Protein AF-A0A1I2VMR0-F1 (afdb_monomer)

Radius of gyration: 22.78 Å; Cα contacts (8 Å, |Δi|>4): 125; chains: 1; bounding box: 64×38×48 Å

pLDDT: mean 82.54, std 17.23, range [44.88, 97.69]

Organism: NCBI:txid68239

Solvent-accessible surface area (backbone atoms only — not comparable to full-atom values): 6053 Å² total; per-residue (Å²): 131,86,74,70,47,68,48,78,46,39,20,27,83,86,70,42,77,52,59,86,83,58,46,55,48,98,90,56,49,51,69,41,87,92,54,91,37,73,51,33,17,34,20,37,35,71,74,72,84,50,67,54,70,83,22,81,41,66,68,58,22,51,48,54,40,49,51,51,44,52,52,51,56,57,68,71,41,79,70,84,77,81,70,78,63,67,64,63,63,72,69,69,75,85,89,88,135

Structure (mmCIF, N/CA/C/O backbone):
data_AF-A0A1I2VMR0-F1
#
_entry.id   AF-A0A1I2VMR0-F1
#
loop_
_atom_site.group_PDB
_atom_site.id
_atom_site.type_symbol
_atom_site.label_atom_id
_atom_site.label_alt_id
_atom_site.label_comp_id
_atom_site.label_asym_id
_atom_site.label_entity_id
_atom_site.label_seq_id
_atom_site.pdbx_PDB_ins_code
_atom_site.Cartn_x
_atom_site.Cartn_y
_atom_site.Cartn_z
_atom_site.occupancy
_atom_site.B_iso_or_equiv
_atom_site.auth_seq_id
_atom_site.auth_comp_id
_atom_site.auth_asym_id
_atom_site.auth_atom_id
_atom_site.pdbx_PDB_model_num
ATOM 1 N N . MET A 1 1 ? 3.985 -0.768 -24.219 1.00 55.50 1 MET A N 1
ATOM 2 C CA . MET A 1 1 ? 4.735 -0.854 -22.949 1.00 55.50 1 MET A CA 1
ATOM 3 C C . MET A 1 1 ? 3.731 -0.974 -21.815 1.00 55.50 1 MET A C 1
ATOM 5 O O . MET A 1 1 ? 2.815 -0.148 -21.765 1.00 55.50 1 MET A O 1
ATOM 9 N N . PRO A 1 2 ? 3.818 -2.009 -20.968 1.00 64.56 2 PRO A N 1
ATOM 10 C CA . PRO A 1 2 ? 2.960 -2.108 -19.796 1.00 64.56 2 PRO A CA 1
ATOM 11 C C . PRO A 1 2 ? 3.213 -0.892 -18.899 1.00 64.56 2 PRO A C 1
ATOM 13 O O . PRO A 1 2 ? 4.340 -0.568 -18.539 1.00 64.56 2 PRO A O 1
ATOM 16 N N . ARG A 1 3 ? 2.156 -0.155 -18.558 1.00 80.19 3 ARG A N 1
ATOM 17 C CA . ARG A 1 3 ? 2.282 0.974 -17.633 1.00 80.19 3 ARG A CA 1
ATOM 18 C C . ARG A 1 3 ? 2.556 0.423 -16.235 1.00 80.19 3 ARG A C 1
ATOM 20 O O . ARG A 1 3 ? 1.643 -0.120 -15.621 1.00 80.19 3 ARG A O 1
ATOM 27 N N . HIS A 1 4 ? 3.781 0.598 -15.733 1.00 89.62 4 HIS A N 1
ATOM 28 C CA . HIS A 1 4 ? 4.169 0.268 -14.356 1.00 89.62 4 HIS A CA 1
ATOM 29 C C . HIS A 1 4 ? 3.563 1.274 -13.362 1.00 89.62 4 HIS A C 1
ATOM 31 O O . HIS A 1 4 ? 4.205 2.249 -12.946 1.00 89.62 4 HIS A O 1
ATOM 37 N N . SER A 1 5 ? 2.306 1.054 -12.978 1.00 92.62 5 SER A N 1
ATOM 38 C CA . SER A 1 5 ? 1.672 1.754 -11.863 1.00 92.62 5 SER A CA 1
ATOM 39 C C . SER A 1 5 ? 1.995 1.028 -10.558 1.00 92.62 5 SER A C 1
ATOM 41 O O . SER A 1 5 ? 2.151 -0.192 -10.526 1.00 92.62 5 SER A O 1
ATOM 43 N N . ILE A 1 6 ? 2.172 1.801 -9.487 1.00 95.31 6 ILE A N 1
ATOM 44 C CA . ILE A 1 6 ? 2.492 1.279 -8.156 1.00 95.31 6 ILE A CA 1
ATOM 45 C C . ILE A 1 6 ? 1.313 1.570 -7.246 1.00 95.31 6 ILE A C 1
ATOM 47 O O . ILE A 1 6 ? 0.919 2.732 -7.122 1.00 95.31 6 ILE A O 1
ATOM 51 N N . THR A 1 7 ? 0.827 0.538 -6.569 1.00 96.12 7 THR A N 1
ATOM 52 C CA . THR A 1 7 ? -0.176 0.649 -5.512 1.00 96.12 7 THR A CA 1
ATOM 53 C C . THR A 1 7 ? 0.490 0.347 -4.180 1.00 96.12 7 THR A C 1
ATOM 55 O O . THR A 1 7 ? 1.214 -0.636 -4.061 1.00 96.12 7 THR A O 1
ATOM 58 N N . VAL A 1 8 ? 0.271 1.199 -3.177 1.00 96.38 8 VAL A N 1
ATOM 59 C CA . VAL A 1 8 ? 0.766 0.968 -1.815 1.00 96.38 8 VAL A CA 1
ATOM 60 C C . VAL A 1 8 ? -0.406 0.604 -0.928 1.00 96.38 8 VAL A C 1
ATOM 62 O O . VAL A 1 8 ? -1.266 1.444 -0.658 1.00 96.38 8 VAL A O 1
ATOM 65 N N . THR A 1 9 ? -0.405 -0.631 -0.450 1.00 96.38 9 THR A N 1
ATOM 66 C CA . THR A 1 9 ? -1.450 -1.178 0.409 1.00 96.38 9 THR A CA 1
ATOM 67 C C . THR A 1 9 ? -0.962 -1.185 1.850 1.00 96.38 9 THR A C 1
ATOM 69 O O . THR A 1 9 ? 0.145 -1.640 2.147 1.00 96.38 9 THR A O 1
ATOM 72 N N . ALA A 1 10 ? -1.776 -0.643 2.753 1.00 95.12 10 ALA A N 1
ATOM 73 C CA . ALA A 1 10 ? -1.520 -0.688 4.185 1.00 95.12 10 ALA A CA 1
ATOM 74 C C . ALA A 1 10 ? -2.194 -1.922 4.790 1.00 95.12 10 ALA A C 1
ATOM 76 O O . ALA A 1 10 ? -3.302 -2.271 4.393 1.00 95.12 10 ALA A O 1
ATOM 77 N N . TYR A 1 11 ? -1.548 -2.544 5.767 1.00 95.69 11 TYR A N 1
ATOM 78 C CA . TYR A 1 11 ? -2.043 -3.739 6.442 1.00 95.69 11 TYR A CA 1
ATOM 79 C C . TYR A 1 11 ? -2.065 -3.545 7.952 1.00 95.69 11 TYR A C 1
ATOM 81 O O . TYR A 1 11 ? -1.197 -2.881 8.528 1.00 95.69 11 TYR A O 1
ATOM 89 N N . HIS A 1 12 ? -3.058 -4.150 8.586 1.00 94.69 12 HIS A N 1
ATOM 90 C CA . HIS A 1 12 ? -3.155 -4.317 10.028 1.00 94.69 12 HIS A CA 1
ATOM 91 C C . HIS A 1 12 ? -2.198 -5.415 10.526 1.00 94.69 12 HIS A C 1
ATOM 93 O O . HIS A 1 12 ? -1.596 -6.153 9.742 1.00 94.69 12 HIS A O 1
ATOM 99 N N . SER A 1 13 ? -2.045 -5.534 11.846 1.00 93.00 13 SER A N 1
ATOM 100 C CA . SER A 1 13 ? -1.203 -6.567 12.475 1.00 93.00 13 SER A CA 1
ATOM 101 C C . SER A 1 13 ? -1.701 -7.992 12.220 1.00 93.00 13 SER A C 1
ATOM 103 O O . SER A 1 13 ? -0.897 -8.910 12.135 1.00 93.00 13 SER A O 1
ATOM 105 N N . ASN A 1 14 ? -3.010 -8.171 12.038 1.00 92.75 14 ASN A N 1
ATOM 106 C CA . ASN A 1 14 ? -3.638 -9.440 11.661 1.00 92.75 14 ASN A CA 1
ATOM 107 C C . ASN A 1 14 ? -3.584 -9.713 10.143 1.00 92.75 14 ASN A C 1
ATOM 109 O O . ASN A 1 14 ? -4.358 -10.524 9.642 1.00 92.75 14 ASN A O 1
ATOM 113 N N . ASN A 1 15 ? -2.723 -9.009 9.400 1.00 92.00 15 ASN A N 1
ATOM 114 C CA . ASN A 1 15 ? -2.554 -9.153 7.953 1.00 92.00 15 ASN A CA 1
ATOM 115 C C . ASN A 1 15 ? -3.783 -8.808 7.091 1.00 92.00 15 ASN A C 1
ATOM 117 O O . ASN A 1 15 ? -3.770 -9.059 5.886 1.00 92.00 15 ASN A O 1
ATOM 121 N N . THR A 1 16 ? -4.809 -8.173 7.658 1.00 94.50 16 THR A N 1
ATOM 122 C CA . THR A 1 16 ? -5.934 -7.641 6.874 1.00 94.50 16 THR A CA 1
ATOM 123 C C . THR A 1 16 ? -5.575 -6.296 6.246 1.00 94.50 16 THR A C 1
ATOM 125 O O . THR A 1 16 ? -4.781 -5.530 6.798 1.00 94.50 16 THR A O 1
ATOM 128 N N . VAL A 1 17 ? -6.127 -6.013 5.064 1.00 94.50 17 VAL A N 1
ATOM 129 C CA . VAL A 1 17 ? -5.924 -4.728 4.383 1.00 94.50 17 VAL A CA 1
ATOM 130 C C . VAL A 1 17 ? -6.611 -3.629 5.184 1.00 94.50 17 VAL A C 1
ATOM 132 O O . VAL A 1 17 ? -7.776 -3.765 5.539 1.00 94.50 17 VAL A O 1
ATOM 135 N N . CYS A 1 18 ? -5.892 -2.537 5.434 1.00 92.44 18 CYS A N 1
ATOM 136 C CA . CYS A 1 18 ? -6.450 -1.320 6.003 1.00 92.44 18 CYS A CA 1
ATOM 137 C C . CYS A 1 18 ? -7.127 -0.511 4.882 1.00 92.44 18 CYS A C 1
ATOM 139 O O . CYS A 1 18 ? -6.422 -0.049 3.975 1.00 92.44 18 CYS A O 1
ATOM 141 N N . PRO A 1 19 ? -8.463 -0.346 4.914 1.00 90.19 19 PRO A N 1
ATOM 142 C CA . PRO A 1 19 ? -9.212 0.410 3.917 1.00 90.19 19 PRO A CA 1
ATOM 143 C C . PRO A 1 19 ? -8.720 1.851 3.790 1.00 90.19 19 PRO A C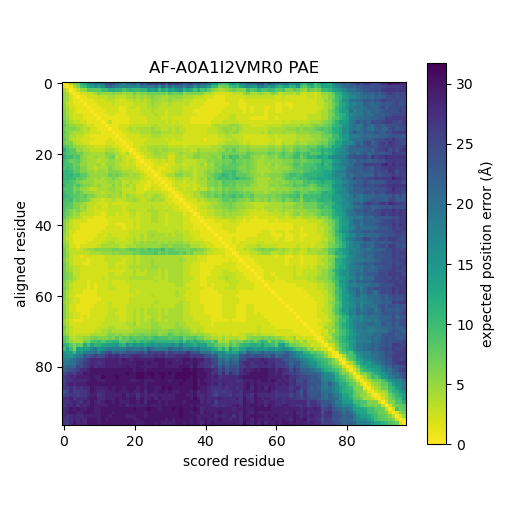 1
ATOM 145 O O . PRO A 1 19 ? -8.313 2.483 4.767 1.00 90.19 19 PRO A O 1
ATOM 148 N N . SER A 1 20 ? -8.817 2.412 2.584 1.00 85.38 20 SER A N 1
ATOM 149 C CA . SER A 1 20 ? -8.500 3.826 2.344 1.00 85.38 20 SER A CA 1
ATOM 150 C C . SER A 1 20 ? -9.454 4.785 3.055 1.00 85.38 20 SER A C 1
ATOM 152 O O . SER A 1 20 ? -9.079 5.927 3.307 1.00 85.38 20 SER A O 1
ATOM 154 N N . GLU A 1 21 ? -10.661 4.326 3.387 1.00 86.50 21 GLU A N 1
ATOM 155 C CA . GLU A 1 21 ? -11.671 5.094 4.125 1.00 86.50 21 GLU A CA 1
ATOM 156 C C . GLU A 1 21 ? -11.300 5.295 5.599 1.00 86.50 21 GLU A C 1
ATOM 158 O O . GLU A 1 21 ? -11.822 6.205 6.244 1.00 86.50 21 GLU A O 1
ATOM 163 N N . HIS A 1 22 ? -10.371 4.496 6.140 1.00 87.31 22 HIS A N 1
ATOM 164 C CA . HIS A 1 22 ? -9.887 4.700 7.498 1.00 87.31 22 HIS A CA 1
ATOM 165 C C . HIS A 1 22 ? -9.157 6.039 7.604 1.00 87.31 22 HIS A C 1
ATOM 167 O O . HIS A 1 22 ? -8.058 6.238 7.066 1.00 87.31 22 HIS A O 1
ATOM 173 N N . GLN A 1 23 ? -9.747 6.954 8.365 1.00 88.38 23 GLN A N 1
ATOM 174 C CA . GLN A 1 23 ? -9.122 8.229 8.661 1.00 88.38 23 GLN A CA 1
ATOM 175 C C . GLN A 1 23 ? -8.012 8.032 9.686 1.00 88.38 23 GLN A C 1
ATOM 177 O O . GLN A 1 23 ? -8.115 7.239 10.624 1.00 88.38 23 GLN A O 1
ATOM 182 N N . HIS A 1 24 ? -6.923 8.764 9.491 1.00 88.44 24 HIS A N 1
ATOM 183 C CA . HIS A 1 24 ? -5.784 8.740 10.389 1.00 88.44 24 HIS A CA 1
ATOM 184 C C . HIS A 1 24 ? -5.343 10.168 10.687 1.00 88.44 24 HIS A C 1
ATOM 186 O O . HIS A 1 24 ? -5.388 11.037 9.815 1.00 88.44 24 HIS A O 1
ATOM 192 N N . THR A 1 25 ? -4.847 10.398 11.897 1.00 88.31 25 THR A N 1
ATOM 193 C CA . THR A 1 25 ? -4.166 11.648 12.235 1.00 88.31 25 THR A CA 1
ATOM 194 C C . THR A 1 25 ? -2.888 11.809 11.409 1.00 88.31 25 THR A C 1
ATOM 196 O O . THR A 1 25 ? -2.353 10.854 10.834 1.00 88.31 25 THR A O 1
ATOM 199 N N . ARG A 1 26 ? -2.307 13.015 11.431 1.00 84.12 26 ARG A N 1
ATOM 200 C CA . ARG A 1 26 ? -0.990 13.279 10.828 1.00 84.12 26 ARG A CA 1
ATOM 201 C C . ARG A 1 26 ? 0.128 12.415 11.435 1.00 84.12 26 ARG A C 1
ATOM 203 O O . ARG A 1 26 ? 1.063 12.059 10.729 1.00 84.12 26 ARG A O 1
ATOM 210 N N . SER A 1 27 ? 0.003 12.033 12.711 1.00 81.75 27 SER A N 1
ATOM 211 C CA . SER A 1 27 ? 0.903 11.088 13.395 1.00 81.75 27 SER A CA 1
ATOM 212 C C . SER A 1 27 ? 0.604 9.615 13.085 1.00 81.75 27 SER A C 1
ATOM 214 O O . SER A 1 27 ? 1.312 8.729 13.552 1.00 81.75 27 SER A O 1
ATOM 216 N N . GLY A 1 28 ? -0.425 9.338 12.284 1.00 80.94 28 GLY A N 1
ATOM 217 C CA . GLY A 1 28 ? -0.774 8.004 11.815 1.00 80.94 28 GLY A CA 1
ATOM 218 C C . GLY A 1 28 ? -1.658 7.193 12.757 1.00 80.94 28 GLY A C 1
ATOM 219 O O . GLY A 1 28 ? -1.883 6.019 12.459 1.00 80.94 28 GLY A O 1
ATOM 220 N N . LYS A 1 29 ? -2.183 7.797 13.832 1.00 86.06 29 LYS A N 1
ATOM 221 C CA . LYS A 1 29 ? -3.158 7.153 14.722 1.00 86.06 29 LYS A CA 1
ATOM 222 C C . LYS A 1 29 ? -4.505 7.009 14.005 1.00 86.06 29 LYS A C 1
ATOM 224 O O . LYS A 1 29 ? -4.915 7.966 13.348 1.00 86.06 29 LYS A O 1
ATOM 229 N N . PRO A 1 30 ? -5.175 5.852 14.097 1.00 90.94 30 PRO A N 1
ATOM 230 C CA . PRO A 1 30 ? -6.491 5.670 13.499 1.00 90.94 30 PRO A CA 1
ATOM 231 C C . PRO A 1 30 ? -7.538 6.530 14.216 1.00 90.94 30 PRO A C 1
ATOM 233 O O . PRO A 1 30 ? -7.476 6.699 15.432 1.00 90.94 30 PRO A O 1
ATOM 236 N N . LEU A 1 31 ? -8.476 7.078 13.447 1.00 90.44 31 LEU A N 1
ATOM 237 C CA . LEU A 1 31 ? -9.641 7.824 13.943 1.00 90.44 31 LEU A CA 1
ATOM 238 C C . LEU A 1 31 ? -10.946 7.032 13.795 1.00 90.44 31 LEU A C 1
ATOM 240 O O . LEU A 1 31 ? -11.962 7.402 14.368 1.00 90.44 31 LEU A O 1
ATOM 244 N N . THR A 1 32 ? -10.920 5.948 13.023 1.00 90.00 32 THR A N 1
ATOM 245 C CA . THR A 1 32 ? -12.053 5.041 12.841 1.00 90.00 32 THR A CA 1
ATOM 246 C C . THR A 1 32 ? -12.164 4.092 14.033 1.00 90.00 32 THR A C 1
ATOM 248 O O . THR A 1 32 ? -11.181 3.436 14.389 1.00 90.00 32 THR A O 1
ATOM 251 N N . GLU A 1 33 ? -13.353 3.986 14.628 1.00 88.19 33 GLU A N 1
ATOM 252 C CA . GLU A 1 33 ? -13.615 3.012 15.692 1.00 88.19 33 GLU A CA 1
ATOM 253 C C . GLU A 1 33 ? -13.364 1.576 15.206 1.00 88.19 33 GLU A C 1
ATOM 255 O O . GLU A 1 33 ? -13.639 1.228 14.060 1.00 88.19 33 GLU A O 1
ATOM 260 N N . GLY A 1 34 ? -12.771 0.743 16.065 1.00 86.75 34 GLY A N 1
ATOM 261 C CA . GLY A 1 34 ? -12.403 -0.637 15.724 1.00 86.75 34 GLY A CA 1
ATOM 262 C C . GLY A 1 34 ? -11.154 -0.789 14.841 1.00 86.75 34 GLY A C 1
ATOM 263 O O . GLY A 1 34 ? -10.671 -1.906 14.655 1.00 86.75 34 GLY A O 1
ATOM 264 N N . CYS A 1 35 ? -10.566 0.300 14.335 1.00 89.81 35 CYS A N 1
ATOM 265 C CA . CYS A 1 35 ? -9.321 0.233 13.575 1.00 89.81 35 CYS A CA 1
ATOM 266 C C . CYS A 1 35 ? -8.108 0.090 14.509 1.00 89.81 35 CYS A C 1
ATOM 268 O O . CYS A 1 35 ? -7.779 0.988 15.282 1.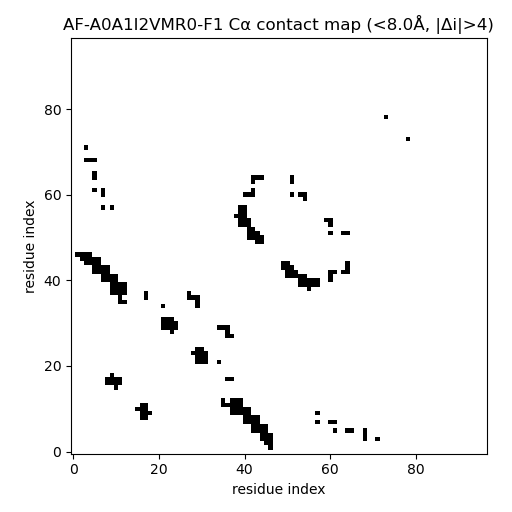00 89.81 35 CYS A O 1
ATOM 270 N N . THR A 1 36 ? -7.373 -1.017 14.380 1.00 89.88 36 THR A N 1
ATOM 271 C CA . THR A 1 36 ? -6.161 -1.304 15.177 1.00 89.88 36 THR A CA 1
ATOM 272 C C . THR A 1 36 ? -4.923 -0.528 14.716 1.00 89.88 36 THR A C 1
ATOM 274 O O . THR A 1 36 ? -3.858 -0.610 15.328 1.00 89.88 36 THR A O 1
ATOM 277 N N . GLY A 1 37 ? -5.054 0.253 13.640 1.00 90.50 37 GLY A N 1
ATOM 278 C CA . GLY A 1 37 ? -3.968 1.007 13.029 1.00 90.50 37 GLY A CA 1
ATOM 279 C C . GLY A 1 37 ? -3.178 0.204 11.995 1.00 90.50 37 GLY A C 1
ATOM 280 O O . GLY A 1 37 ? -3.370 -0.994 11.792 1.00 90.50 37 GLY A O 1
ATOM 281 N N . ARG A 1 38 ? -2.289 0.900 11.286 1.00 93.31 38 ARG A N 1
ATOM 282 C CA . ARG A 1 38 ? -1.471 0.326 10.210 1.00 93.31 38 ARG A CA 1
ATOM 283 C C . ARG A 1 38 ? -0.180 -0.222 10.801 1.00 93.31 38 ARG A C 1
ATOM 285 O O . ARG A 1 38 ? 0.557 0.516 11.448 1.00 93.31 38 ARG A O 1
ATOM 292 N N . ASN A 1 39 ? 0.088 -1.496 10.557 1.00 94.62 39 ASN A N 1
ATOM 293 C CA . ASN A 1 39 ? 1.277 -2.188 11.035 1.00 94.62 39 ASN A CA 1
ATOM 294 C C . ASN A 1 39 ? 2.401 -2.180 9.991 1.00 94.62 39 ASN A C 1
ATOM 296 O O . ASN A 1 39 ? 3.548 -1.899 10.325 1.00 94.62 39 ASN A O 1
ATOM 300 N N . HIS A 1 40 ? 2.073 -2.458 8.730 1.00 95.50 40 HIS A N 1
ATOM 301 C CA . HIS A 1 40 ? 3.048 -2.461 7.644 1.00 95.50 40 HIS A CA 1
ATOM 302 C C . HIS A 1 40 ? 2.417 -2.065 6.309 1.00 95.50 40 HIS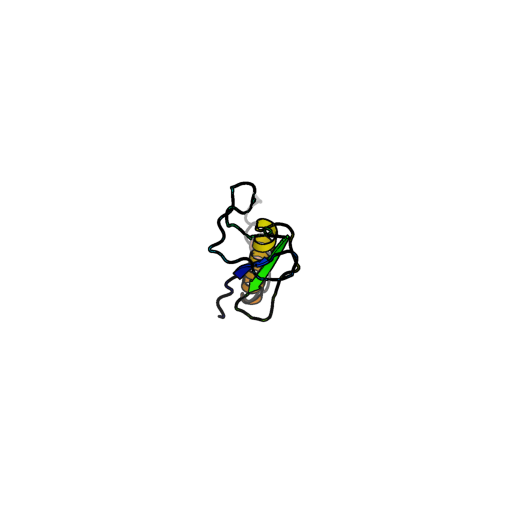 A C 1
ATOM 304 O O . HIS A 1 40 ? 1.197 -1.977 6.161 1.00 95.50 40 HIS A O 1
ATOM 310 N N . PHE A 1 41 ? 3.278 -1.805 5.333 1.00 96.81 41 PHE A N 1
ATOM 311 C CA . PHE A 1 41 ? 2.933 -1.369 3.989 1.00 96.81 41 PHE A CA 1
ATOM 312 C C . PHE A 1 41 ? 3.616 -2.271 2.969 1.00 96.81 41 PHE A C 1
ATOM 314 O O . PHE A 1 41 ? 4.766 -2.676 3.166 1.00 96.81 41 PHE A O 1
ATOM 321 N N . ILE A 1 42 ? 2.912 -2.568 1.883 1.00 97.69 42 ILE A N 1
ATOM 322 C CA . ILE A 1 42 ? 3.426 -3.350 0.759 1.00 97.69 42 ILE A CA 1
ATOM 323 C C . ILE A 1 42 ? 3.131 -2.581 -0.523 1.00 97.69 42 ILE A C 1
ATOM 325 O O . ILE A 1 42 ? 2.021 -2.079 -0.708 1.00 97.69 42 ILE A O 1
ATOM 329 N N . SER A 1 43 ? 4.123 -2.495 -1.401 1.00 97.62 43 SER A N 1
ATOM 330 C CA . SER A 1 43 ? 3.978 -1.919 -2.732 1.00 97.62 43 SER A CA 1
ATOM 331 C C . SER A 1 43 ? 3.840 -3.024 -3.764 1.00 97.62 43 SER A C 1
ATOM 333 O O . SER A 1 43 ? 4.692 -3.906 -3.838 1.00 97.62 43 SER A O 1
ATOM 335 N N . THR A 1 44 ? 2.805 -2.956 -4.591 1.00 96.75 44 THR A N 1
ATOM 336 C CA . THR A 1 44 ? 2.576 -3.875 -5.711 1.00 96.75 44 THR A CA 1
ATOM 337 C C . THR A 1 44 ? 2.657 -3.111 -7.025 1.00 96.75 44 THR A C 1
ATOM 339 O O . THR A 1 44 ? 2.260 -1.943 -7.101 1.00 96.75 44 THR A O 1
ATOM 342 N N . CYS A 1 45 ? 3.202 -3.746 -8.063 1.00 96.38 45 CYS A N 1
ATOM 343 C CA . CYS A 1 45 ? 3.188 -3.179 -9.407 1.00 96.38 45 CYS A CA 1
ATOM 344 C C . CYS A 1 45 ? 2.130 -3.862 -10.278 1.00 96.38 45 CYS A C 1
ATOM 346 O O . CYS A 1 45 ? 1.956 -5.079 -10.225 1.00 96.38 45 CYS A O 1
ATOM 348 N N . SER A 1 46 ? 1.470 -3.083 -11.136 1.00 95.06 46 SER A N 1
ATOM 349 C CA . SER A 1 46 ? 0.553 -3.582 -12.170 1.00 95.06 46 SER A CA 1
ATOM 350 C C . SER A 1 46 ? 1.189 -4.572 -13.151 1.00 95.06 46 SER A C 1
ATOM 352 O O . SER A 1 46 ? 0.461 -5.275 -13.842 1.00 95.06 46 SER A O 1
ATOM 354 N N . CYS A 1 47 ? 2.522 -4.659 -13.218 1.00 92.06 47 CYS A N 1
ATOM 355 C CA . CYS A 1 47 ? 3.210 -5.661 -14.030 1.00 92.06 47 CYS A CA 1
ATOM 356 C C . CYS A 1 47 ? 3.075 -7.088 -13.479 1.00 92.06 47 CYS A C 1
ATOM 358 O O . CYS A 1 47 ? 3.473 -8.024 -14.163 1.00 92.06 47 CYS A O 1
ATOM 360 N N . THR A 1 48 ? 2.531 -7.274 -12.268 1.00 88.75 48 THR A N 1
ATOM 361 C CA . THR A 1 48 ? 2.299 -8.562 -11.570 1.00 88.75 48 THR A CA 1
ATOM 362 C C . THR A 1 48 ? 3.552 -9.367 -11.207 1.00 88.75 48 THR A C 1
ATOM 364 O O . THR A 1 48 ? 3.493 -10.242 -10.352 1.00 88.75 48 THR A O 1
ATOM 367 N N . THR A 1 49 ? 4.710 -9.023 -11.769 1.00 91.19 49 THR A N 1
ATOM 368 C CA . THR A 1 49 ? 6.000 -9.688 -11.528 1.00 91.19 49 THR A CA 1
ATOM 369 C C . THR A 1 49 ? 6.761 -9.152 -10.319 1.00 91.19 49 THR A C 1
ATOM 371 O O . THR A 1 49 ? 7.821 -9.672 -9.978 1.00 91.19 49 THR A O 1
ATOM 374 N N . TRP A 1 50 ? 6.257 -8.101 -9.666 1.00 95.56 50 TRP A N 1
ATOM 375 C CA . TRP A 1 50 ? 6.955 -7.454 -8.563 1.00 95.56 50 TRP A CA 1
ATOM 376 C C . TRP A 1 50 ? 6.017 -7.030 -7.435 1.00 95.56 50 TRP A C 1
ATOM 378 O O . TRP A 1 50 ? 4.976 -6.403 -7.647 1.00 95.56 50 TRP A O 1
ATOM 388 N N . THR A 1 51 ? 6.445 -7.339 -6.214 1.00 97.06 51 THR A N 1
ATOM 389 C CA . THR A 1 51 ? 5.884 -6.855 -4.953 1.00 97.06 51 THR A CA 1
ATOM 390 C C . THR A 1 51 ? 7.044 -6.564 -4.007 1.00 97.06 51 THR A C 1
ATOM 392 O O . THR A 1 51 ? 8.041 -7.287 -4.003 1.00 97.06 5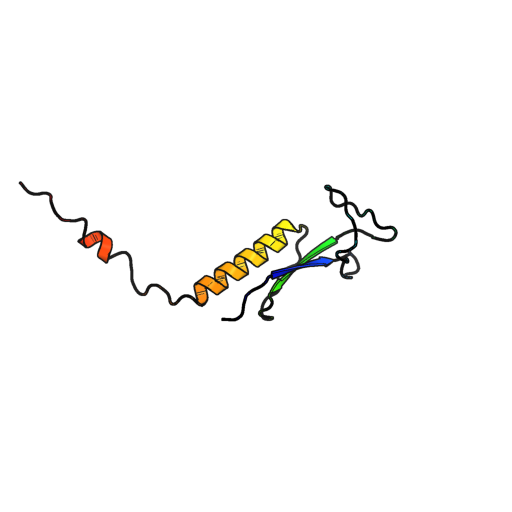1 THR A O 1
ATOM 395 N N . SER A 1 52 ? 6.948 -5.494 -3.224 1.00 97.06 52 SER A N 1
ATOM 396 C CA . SER A 1 52 ? 7.989 -5.135 -2.266 1.00 97.06 52 SER A CA 1
ATOM 397 C C . SER A 1 52 ? 7.958 -6.013 -1.017 1.00 97.06 52 SER A C 1
ATOM 399 O O . SER A 1 52 ? 6.927 -6.566 -0.636 1.00 97.06 52 SER A O 1
ATOM 401 N N . ASN A 1 53 ? 9.075 -6.034 -0.292 1.00 96.75 53 ASN A N 1
ATOM 402 C CA . ASN A 1 53 ? 9.071 -6.497 1.092 1.00 96.75 53 ASN A CA 1
ATOM 403 C C . ASN A 1 53 ? 8.182 -5.598 1.968 1.00 96.75 53 ASN A C 1
ATOM 405 O O . ASN A 1 53 ? 7.918 -4.433 1.641 1.00 96.75 53 ASN A O 1
ATOM 409 N N . ARG A 1 54 ? 7.744 -6.143 3.110 1.00 96.75 54 ARG A N 1
ATOM 410 C CA . ARG A 1 54 ? 6.977 -5.393 4.112 1.00 96.75 54 ARG A CA 1
ATOM 411 C C . ARG A 1 54 ? 7.807 -4.222 4.632 1.00 96.75 54 ARG A C 1
ATOM 413 O O . ARG A 1 54 ? 8.961 -4.389 5.014 1.00 96.75 54 ARG A O 1
ATOM 420 N N . SER A 1 55 ? 7.189 -3.051 4.674 1.00 96.38 55 SER A N 1
ATOM 421 C CA . SER A 1 55 ? 7.798 -1.813 5.151 1.00 96.38 55 SER A CA 1
ATOM 422 C C . SER A 1 55 ? 7.047 -1.279 6.362 1.00 96.38 55 SER A C 1
ATOM 424 O O . SER A 1 55 ? 5.820 -1.244 6.350 1.00 96.38 55 SER A O 1
ATOM 426 N N . SER A 1 56 ? 7.755 -0.783 7.376 1.00 93.88 56 SER A N 1
ATOM 427 C CA . SER A 1 56 ? 7.118 -0.165 8.554 1.00 93.88 56 SER A CA 1
ATOM 428 C C . SER A 1 56 ? 6.554 1.231 8.268 1.00 93.88 56 SER A C 1
ATOM 430 O O . SER A 1 56 ? 5.721 1.732 9.016 1.00 93.88 56 SER A O 1
ATOM 432 N N . THR A 1 57 ? 6.992 1.884 7.184 1.00 93.62 57 THR A N 1
ATOM 433 C CA . THR A 1 57 ? 6.532 3.228 6.812 1.00 93.62 57 THR A CA 1
ATOM 434 C C . THR A 1 57 ? 6.009 3.279 5.381 1.00 93.62 57 THR A C 1
ATOM 436 O O . THR A 1 57 ? 6.551 2.652 4.468 1.00 93.62 57 THR A O 1
ATOM 439 N N . LYS A 1 58 ? 4.970 4.097 5.173 1.00 92.56 58 LYS A N 1
ATOM 440 C CA . LYS A 1 58 ? 4.374 4.333 3.851 1.00 92.56 58 LYS A CA 1
ATOM 441 C C . LYS A 1 58 ? 5.391 4.916 2.865 1.00 92.56 58 LYS A C 1
ATOM 443 O O . LYS A 1 58 ? 5.442 4.492 1.717 1.00 92.56 58 LYS A O 1
ATOM 448 N N . ASN A 1 59 ? 6.211 5.868 3.315 1.00 95.19 59 ASN A N 1
ATOM 449 C CA . ASN A 1 59 ? 7.186 6.547 2.457 1.00 95.19 59 ASN A CA 1
ATOM 450 C C . ASN A 1 59 ? 8.252 5.588 1.929 1.00 95.19 59 ASN A C 1
ATOM 452 O O . ASN A 1 59 ? 8.620 5.676 0.760 1.00 95.19 59 ASN A O 1
ATOM 456 N N . TYR A 1 60 ? 8.708 4.649 2.759 1.00 97.06 60 TYR A N 1
ATOM 457 C CA . TYR A 1 60 ? 9.687 3.664 2.321 1.00 97.06 60 TYR A CA 1
ATOM 458 C C . TYR A 1 60 ? 9.096 2.696 1.284 1.00 97.06 60 TYR A C 1
ATOM 460 O O . TYR A 1 60 ? 9.709 2.475 0.242 1.00 97.06 60 TYR A O 1
ATOM 468 N N . ALA A 1 61 ? 7.858 2.230 1.487 1.00 97.44 61 ALA A N 1
ATOM 469 C CA . ALA A 1 61 ? 7.151 1.427 0.487 1.00 97.44 61 ALA A CA 1
ATOM 470 C C . ALA A 1 61 ? 6.994 2.183 -0.851 1.00 97.44 61 ALA A C 1
ATOM 472 O O . ALA A 1 61 ? 7.267 1.631 -1.922 1.00 97.44 61 ALA A O 1
ATOM 473 N N . ILE A 1 62 ? 6.619 3.470 -0.807 1.00 96.88 62 ILE A N 1
ATOM 474 C CA . ILE A 1 62 ? 6.540 4.330 -2.001 1.00 96.88 62 ILE A CA 1
ATOM 475 C C . ILE A 1 62 ? 7.901 4.413 -2.704 1.00 96.88 62 ILE A C 1
ATOM 477 O O . ILE A 1 62 ? 7.964 4.279 -3.928 1.00 96.88 62 ILE A O 1
ATOM 481 N N . ALA A 1 63 ? 8.986 4.612 -1.948 1.00 97.69 63 ALA A N 1
ATOM 482 C CA . ALA A 1 63 ? 10.334 4.680 -2.501 1.00 97.69 63 ALA A CA 1
ATOM 483 C C . ALA A 1 63 ? 10.706 3.377 -3.222 1.00 97.69 63 ALA A C 1
ATOM 485 O O . ALA A 1 63 ? 11.123 3.430 -4.378 1.00 97.69 63 ALA A O 1
ATOM 486 N N . GLN A 1 64 ? 10.463 2.212 -2.611 1.00 97.69 64 GLN A N 1
ATOM 487 C CA . GLN A 1 64 ? 10.696 0.906 -3.244 1.00 97.69 64 GLN A CA 1
ATOM 488 C C . GLN A 1 64 ? 9.952 0.768 -4.580 1.00 97.69 64 GLN A C 1
ATOM 490 O O . GLN A 1 64 ? 10.543 0.366 -5.582 1.00 97.69 64 GLN A O 1
ATOM 495 N N . GLY A 1 65 ? 8.678 1.167 -4.627 1.00 96.69 65 GLY A N 1
ATOM 496 C CA . GLY A 1 65 ? 7.903 1.150 -5.868 1.00 96.69 65 GLY A CA 1
ATOM 497 C C . GLY A 1 65 ? 8.430 2.120 -6.928 1.00 96.69 65 GLY A C 1
ATOM 498 O O . GLY A 1 65 ? 8.447 1.793 -8.116 1.00 96.69 65 GLY A O 1
ATOM 499 N N . ARG A 1 66 ? 8.916 3.300 -6.521 1.00 95.38 66 ARG A N 1
ATOM 500 C CA . ARG A 1 66 ? 9.579 4.244 -7.433 1.00 95.38 66 ARG A CA 1
ATOM 501 C C . ARG A 1 66 ? 10.871 3.655 -8.000 1.00 95.38 66 ARG A C 1
ATOM 503 O O . ARG A 1 66 ? 11.083 3.765 -9.204 1.00 95.38 66 ARG A O 1
ATOM 510 N N . HIS A 1 67 ? 11.696 3.019 -7.170 1.00 95.56 67 HIS A N 1
ATOM 511 C CA . HIS A 1 67 ? 12.922 2.355 -7.618 1.00 95.56 67 HIS A CA 1
ATOM 512 C C . HIS A 1 67 ? 12.625 1.253 -8.634 1.00 95.56 67 HIS A C 1
ATOM 514 O O . HIS A 1 67 ? 13.261 1.222 -9.685 1.00 95.56 67 HIS A O 1
ATOM 520 N N . HIS A 1 68 ? 11.614 0.418 -8.373 1.00 95.12 68 HIS A N 1
ATOM 521 C CA . HIS A 1 68 ? 11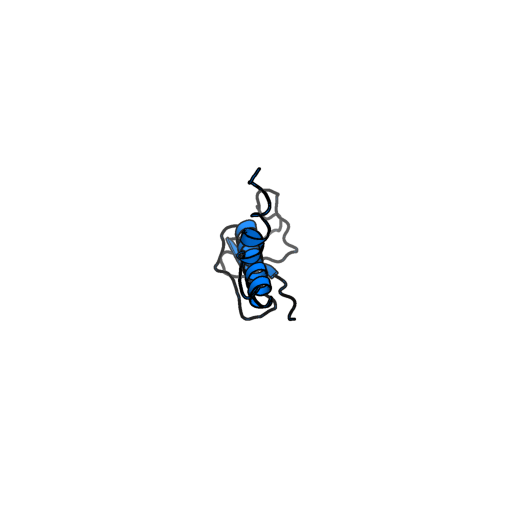.165 -0.583 -9.340 1.00 95.12 68 HIS A CA 1
ATOM 522 C C . HIS A 1 68 ? 10.769 0.065 -10.672 1.00 95.12 68 HIS A C 1
ATOM 524 O O . HIS A 1 68 ? 11.278 -0.322 -11.720 1.00 95.12 68 HIS A O 1
ATOM 530 N N . ARG A 1 69 ? 9.923 1.103 -10.640 1.00 93.00 69 ARG A N 1
ATOM 531 C CA . ARG 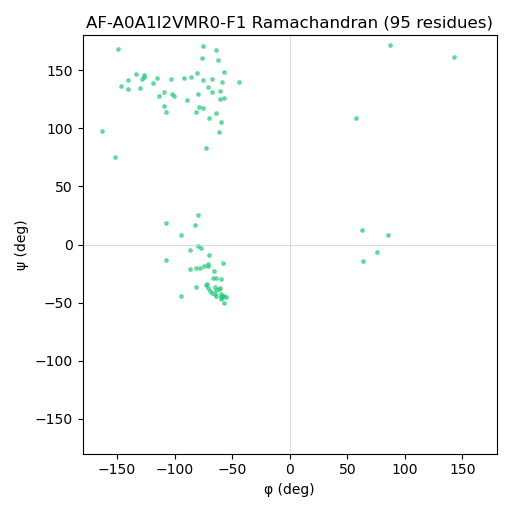A 1 69 ? 9.474 1.796 -11.856 1.00 93.00 69 ARG A CA 1
ATOM 532 C C . ARG A 1 69 ? 10.640 2.354 -12.679 1.00 93.00 69 ARG A C 1
ATOM 534 O O . ARG A 1 69 ? 10.643 2.194 -13.894 1.00 93.00 69 ARG A O 1
ATOM 541 N N . VAL A 1 70 ? 11.616 2.991 -12.030 1.00 92.19 70 VAL A N 1
ATOM 542 C CA . VAL A 1 70 ? 12.804 3.540 -12.710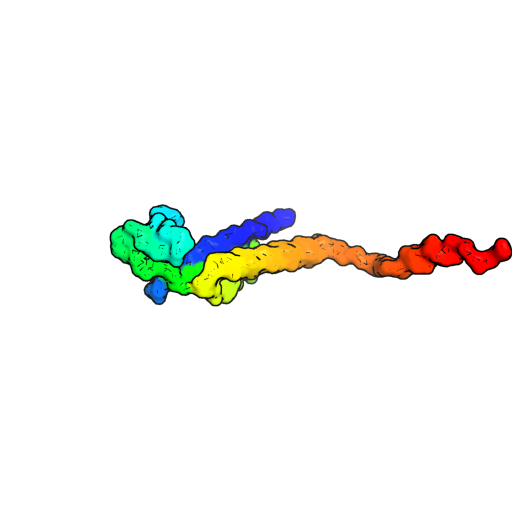 1.00 92.19 70 VAL A CA 1
ATOM 543 C C . VAL A 1 70 ? 13.649 2.422 -13.322 1.00 92.19 70 VAL A C 1
ATOM 545 O O . VAL A 1 70 ? 14.073 2.546 -14.467 1.00 92.19 70 VAL A O 1
ATOM 548 N N . ALA A 1 71 ? 13.850 1.313 -12.605 1.00 91.00 71 ALA A N 1
ATOM 549 C CA . ALA A 1 71 ? 14.610 0.174 -13.115 1.00 91.00 71 ALA A CA 1
ATOM 550 C C . ALA A 1 71 ? 13.965 -0.446 -14.367 1.00 91.00 71 ALA A C 1
ATOM 552 O O . ALA A 1 71 ? 14.673 -0.802 -15.304 1.00 91.00 71 ALA A O 1
ATOM 553 N N . GLN A 1 72 ? 12.632 -0.531 -14.418 1.00 89.38 72 GLN A N 1
ATOM 554 C CA . GLN A 1 72 ? 11.921 -1.041 -15.598 1.00 89.38 72 GLN A CA 1
ATOM 555 C C . GLN A 1 72 ? 12.029 -0.083 -16.793 1.00 89.38 72 GLN A C 1
ATOM 557 O O . GLN A 1 72 ? 12.327 -0.517 -17.900 1.00 89.38 72 GLN A O 1
ATOM 562 N N . GLN A 1 73 ? 11.932 1.232 -16.562 1.00 83.31 73 GLN A N 1
ATOM 563 C CA . GLN A 1 73 ? 12.151 2.239 -17.612 1.00 83.31 73 GLN A CA 1
ATOM 564 C C . GLN A 1 73 ? 13.568 2.181 -18.207 1.00 83.31 73 GLN A C 1
ATOM 566 O O . GLN A 1 73 ? 13.740 2.370 -19.411 1.00 83.31 73 GLN A O 1
ATOM 571 N N . GLN A 1 74 ? 14.581 1.918 -17.376 1.00 77.00 74 GLN A N 1
ATOM 572 C CA . GLN A 1 74 ? 15.968 1.762 -17.823 1.00 77.00 74 GLN A CA 1
ATOM 573 C C . GLN A 1 74 ? 16.205 0.443 -18.565 1.00 77.00 74 GLN A C 1
ATOM 575 O O . GLN A 1 74 ? 16.986 0.430 -19.507 1.00 77.00 74 GLN A O 1
ATOM 580 N N . ALA A 1 75 ? 15.536 -0.644 -18.167 1.00 70.81 75 ALA A N 1
ATOM 581 C CA . ALA A 1 75 ? 15.639 -1.938 -18.841 1.00 70.81 75 ALA A CA 1
ATOM 582 C C . ALA A 1 75 ? 14.929 -1.961 -20.209 1.00 70.81 75 ALA A C 1
ATOM 584 O O . ALA A 1 75 ? 15.395 -2.634 -21.124 1.00 70.81 75 ALA A O 1
ATOM 585 N N . GLU A 1 76 ? 13.819 -1.230 -20.358 1.00 63.06 76 GLU A N 1
ATOM 586 C CA . GLU A 1 76 ? 13.090 -1.097 -21.633 1.00 63.06 76 GLU A CA 1
ATOM 587 C C . GLU A 1 76 ? 13.708 -0.063 -22.583 1.00 63.06 76 GLU A C 1
ATOM 589 O O . GLU A 1 76 ? 13.457 -0.108 -23.788 1.00 63.06 76 GLU A O 1
ATOM 594 N N . SER A 1 77 ? 14.523 0.862 -22.072 1.00 54.56 77 SER A N 1
ATOM 595 C CA . SER A 1 77 ? 15.315 1.743 -22.926 1.00 54.56 77 SER A CA 1
ATOM 596 C C . SER A 1 77 ? 16.482 0.927 -23.489 1.00 54.56 77 SER A C 1
ATOM 598 O O . SER A 1 77 ? 17.306 0.464 -22.697 1.00 54.56 77 SER A O 1
ATOM 600 N N . PRO A 1 78 ? 16.603 0.726 -24.818 1.00 47.50 78 PRO A N 1
ATOM 601 C CA . PRO A 1 78 ? 17.804 0.112 -25.358 1.00 47.50 78 PRO A CA 1
ATOM 602 C C . PRO A 1 78 ? 18.976 0.978 -24.904 1.00 47.50 78 PRO A C 1
ATOM 604 O O . PRO A 1 78 ? 18.946 2.202 -25.055 1.00 47.50 78 PRO A O 1
ATOM 607 N N . ALA A 1 79 ? 19.960 0.348 -24.264 1.00 51.69 79 ALA A N 1
ATOM 608 C CA . ALA A 1 79 ? 21.163 1.020 -23.805 1.00 51.69 79 ALA A CA 1
ATOM 609 C C . ALA A 1 79 ? 21.686 1.955 -24.910 1.00 51.69 79 ALA A C 1
ATOM 611 O O . ALA A 1 79 ? 21.693 1.540 -26.074 1.00 51.69 79 ALA A O 1
ATOM 612 N N . PRO A 1 80 ? 22.171 3.174 -24.606 1.00 48.03 80 PRO A N 1
ATOM 613 C CA . PRO A 1 80 ? 23.052 3.848 -25.541 1.00 48.03 80 PRO A CA 1
ATOM 614 C C . PRO A 1 80 ? 24.287 2.953 -25.691 1.00 48.03 80 PRO A C 1
ATOM 616 O O . PRO A 1 80 ? 25.179 2.910 -24.843 1.00 48.03 80 PRO A O 1
ATOM 619 N N . SER A 1 81 ? 24.287 2.146 -26.745 1.00 49.66 81 SER A N 1
ATOM 620 C CA . SER A 1 81 ? 25.400 1.314 -27.158 1.00 49.66 81 SER A CA 1
ATOM 621 C C . SER A 1 81 ? 26.593 2.227 -27.437 1.00 49.66 81 SER A C 1
ATOM 623 O O . SER A 1 81 ? 26.597 2.876 -28.472 1.00 49.66 81 SER A O 1
ATOM 625 N N . LYS A 1 82 ? 27.580 2.244 -26.519 1.00 47.28 82 LYS A N 1
ATOM 626 C CA . LYS A 1 82 ? 28.910 2.898 -26.619 1.00 47.28 82 LYS A CA 1
ATOM 627 C C . LYS A 1 82 ? 28.818 4.420 -26.883 1.00 47.28 82 LYS A C 1
ATOM 629 O O . LYS A 1 82 ? 28.481 4.836 -27.974 1.00 47.28 82 LYS A O 1
ATOM 634 N N . GLY A 1 83 ? 29.114 5.368 -25.997 1.00 48.00 83 GLY A N 1
ATOM 635 C CA . GLY A 1 83 ? 30.118 5.532 -24.939 1.00 48.00 83 GLY A CA 1
ATOM 636 C C . GLY A 1 83 ? 30.544 7.025 -24.968 1.00 48.00 83 GLY A C 1
ATOM 637 O O . GLY A 1 83 ? 30.331 7.676 -25.990 1.00 48.00 83 GLY A O 1
ATOM 638 N N . PRO A 1 84 ? 31.167 7.620 -23.931 1.00 51.06 84 PRO A N 1
ATOM 639 C CA . PRO A 1 8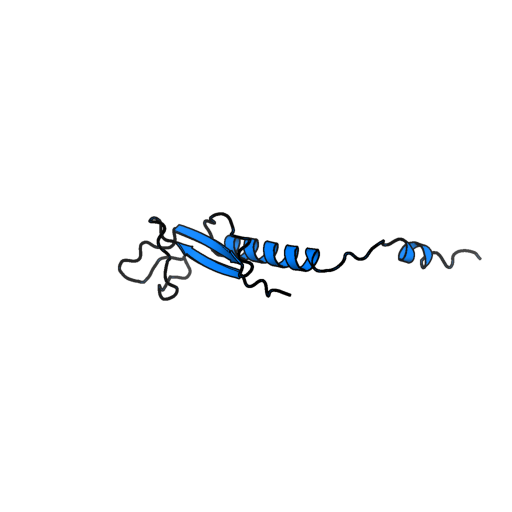4 ? 31.625 9.017 -23.986 1.00 51.06 84 PRO A CA 1
ATOM 640 C C . PRO A 1 84 ? 32.958 9.186 -24.749 1.00 51.06 84 PRO A C 1
ATOM 642 O O . PRO A 1 84 ? 33.706 10.127 -24.496 1.00 51.06 84 PRO A O 1
ATOM 645 N N . ALA A 1 85 ? 33.291 8.274 -25.669 1.00 52.38 85 ALA A N 1
ATOM 646 C CA . ALA A 1 85 ? 34.519 8.353 -26.463 1.00 52.38 85 ALA A CA 1
ATOM 647 C C . ALA A 1 85 ? 34.459 9.493 -27.496 1.00 52.38 85 ALA A C 1
ATOM 649 O O . ALA A 1 85 ? 35.431 10.223 -27.649 1.00 52.38 85 ALA A O 1
ATOM 650 N N . VAL A 1 86 ? 33.286 9.728 -28.096 1.00 53.84 86 VAL A N 1
ATOM 651 C CA . VAL A 1 86 ? 33.092 10.760 -29.134 1.00 53.84 86 VAL A CA 1
ATOM 652 C C . VAL A 1 86 ? 33.270 12.183 -28.578 1.00 53.84 86 VAL A C 1
ATOM 654 O O . VAL A 1 86 ? 33.737 13.080 -29.270 1.00 53.84 86 VAL A O 1
ATOM 657 N N . LEU A 1 87 ? 32.976 12.389 -27.288 1.00 55.78 87 LEU A N 1
ATOM 658 C CA . LEU A 1 87 ? 33.096 13.698 -26.633 1.00 55.78 87 LEU A CA 1
ATOM 659 C C . LEU A 1 87 ? 34.550 14.063 -26.281 1.00 55.78 87 LEU A C 1
ATOM 661 O O . LEU A 1 87 ? 34.853 15.235 -26.114 1.00 55.78 87 LEU A O 1
ATOM 665 N N . ARG A 1 88 ? 35.467 13.088 -26.191 1.00 58.06 88 ARG A N 1
ATOM 666 C CA . ARG A 1 88 ? 36.895 13.344 -25.907 1.00 58.06 88 ARG A CA 1
ATOM 667 C C . ARG A 1 88 ? 37.725 13.638 -27.160 1.00 58.06 88 ARG A C 1
ATOM 669 O O . ARG A 1 88 ? 38.793 14.229 -27.027 1.00 58.06 88 ARG A O 1
ATOM 676 N N . GLU A 1 89 ? 37.263 13.228 -28.340 1.00 57.88 89 GLU A N 1
ATOM 677 C CA . GLU A 1 89 ? 37.886 13.588 -29.625 1.00 57.88 89 GLU A CA 1
ATOM 678 C C . GLU A 1 89 ? 37.465 14.985 -30.097 1.00 57.88 89 GLU A C 1
ATOM 680 O O . GLU A 1 89 ? 38.306 15.734 -30.580 1.00 57.88 89 GLU A O 1
ATOM 685 N N . LEU A 1 90 ? 36.210 15.390 -29.864 1.00 56.78 90 LEU A N 1
ATOM 686 C CA . LEU A 1 90 ? 35.716 16.726 -30.236 1.00 56.78 90 LEU A CA 1
ATOM 687 C C . LEU A 1 90 ? 36.281 17.875 -29.378 1.00 56.78 90 LEU A C 1
ATOM 689 O O . LEU A 1 90 ? 36.188 19.026 -29.782 1.00 56.78 90 LEU A O 1
ATOM 693 N N . LEU A 1 91 ? 36.860 17.584 -28.205 1.00 60.91 91 LEU A N 1
ATOM 694 C CA . LEU A 1 91 ? 37.435 18.586 -27.291 1.00 60.91 91 LEU A CA 1
ATOM 695 C C . LEU A 1 91 ? 38.953 18.818 -27.474 1.00 60.91 91 LEU A C 1
ATOM 697 O O . LEU A 1 91 ? 39.559 19.480 -26.635 1.00 60.91 91 LEU A O 1
ATOM 701 N N . ARG A 1 92 ? 39.590 18.261 -28.516 1.00 61.97 92 ARG A N 1
ATOM 702 C CA . ARG A 1 92 ? 41.049 18.380 -28.755 1.00 61.97 92 ARG A CA 1
ATOM 703 C C . ARG A 1 92 ? 41.469 19.292 -29.923 1.00 61.97 92 ARG A C 1
ATOM 705 O O . ARG A 1 92 ? 42.607 19.206 -30.365 1.00 61.97 92 ARG A O 1
ATOM 712 N N . LEU A 1 93 ? 40.600 20.182 -30.385 1.00 54.31 93 LEU A N 1
ATOM 713 C CA . LEU A 1 93 ? 40.961 21.319 -31.248 1.00 54.31 93 LEU A CA 1
ATOM 714 C C . LEU A 1 93 ? 4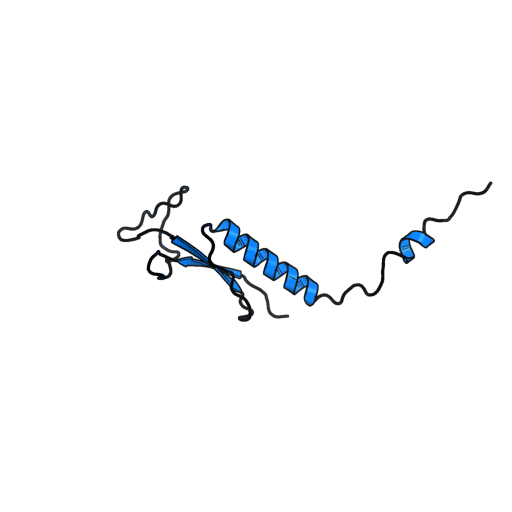0.812 22.585 -30.383 1.00 54.31 93 LEU A C 1
ATOM 716 O O . LEU A 1 93 ? 39.735 22.773 -29.827 1.00 54.31 93 LEU A O 1
ATOM 720 N N . ASP A 1 94 ? 41.786 23.443 -30.082 1.00 54.25 94 ASP A N 1
ATOM 721 C CA . ASP A 1 94 ? 43.099 23.768 -30.641 1.00 54.25 94 ASP A CA 1
ATOM 722 C C . ASP A 1 94 ? 44.024 24.171 -29.475 1.00 54.25 94 ASP A C 1
ATOM 724 O O . ASP A 1 94 ? 43.622 24.939 -28.597 1.00 54.25 94 ASP A O 1
ATOM 728 N N . ALA A 1 95 ? 45.263 23.684 -29.472 1.00 53.91 95 ALA A N 1
ATOM 729 C CA . ALA A 1 95 ? 46.354 24.270 -28.697 1.00 53.91 95 ALA A CA 1
ATOM 730 C C . ALA A 1 95 ? 47.679 23.983 -29.416 1.00 53.91 95 ALA A C 1
ATOM 732 O O . ALA A 1 95 ? 48.394 23.072 -29.007 1.00 53.91 95 ALA A O 1
ATOM 733 N N . ASP A 1 96 ? 47.947 24.713 -30.504 1.00 48.69 96 ASP A N 1
ATOM 734 C CA . ASP A 1 96 ? 49.308 25.002 -30.992 1.00 48.69 96 ASP A CA 1
ATOM 735 C C . ASP A 1 96 ? 49.290 26.189 -31.987 1.00 48.69 96 ASP A C 1
ATOM 737 O O . ASP A 1 96 ? 48.880 26.020 -33.135 1.00 48.69 96 ASP A O 1
ATOM 741 N N . ASP A 1 97 ? 49.600 27.396 -31.488 1.00 44.88 97 ASP A N 1
ATOM 742 C CA . ASP A 1 97 ? 50.599 28.383 -31.985 1.00 44.88 97 ASP A CA 1
ATOM 743 C C . ASP A 1 97 ? 50.479 29.694 -31.177 1.00 44.88 97 ASP A C 1
ATOM 745 O O . ASP A 1 97 ? 49.481 30.439 -31.342 1.00 44.88 97 ASP A O 1
#

Mean predicted aligned error: 11.14 Å

Nearest PDB structures (foldseek):
  3htx-assembly1_A  TM=4.337E-01  e=1.240E+00  Arabidopsis thaliana
  8ows-assembly1_C  TM=7.121E-01  e=5.468E+00  Escherichia marmotae

Secondary structure (DSSP, 8-state):
-----EEEEEE-TTS-B--TT--B-TT--B-STT-----EEEEEETTSS-BPPPBSSHHHHHHHHHHHHHHHHHHHS----S-THHHHHTT------

Sequence (97 aa):
MPRHSITVTAYHSNNTVCPSEHQHTRSGKPLTEGCTGRNHFISTCSCTTWTSNRSSTKNYAIAQGRHHRVAQQQAESPAPSKGPAVLRELLRLDADD

Foldseek 3Di:
DPPWDKDKWFADPVRHTDDPPFDADPVQHTPDPPDPTTQWIKIDTPVRPDIDDTHRDSVVNVVVSVVVNVVVVVVPPDPPPDDCPVVVVVPCPDDDD